Protein AF-A0A972QTH8-F1 (afdb_monomer)

Mean predicted aligned error: 2.61 Å

Solvent-accessible surface area (backbone atoms only — not comparable to full-atom values): 4175 Å² total; per-residue (Å²): 123,94,66,62,69,47,77,48,55,40,26,43,84,88,80,65,51,70,51,70,50,42,64,54,25,50,58,30,52,79,68,74,23,47,33,36,32,38,24,54,66,32,51,79,72,47,95,77,53,66,77,73,34,55,52,79,40,75,45,70,48,28,53,70,69,74,41,62,90,94,69

Foldseek 3Di:
DVAAEDEEECADPPPGDGDPQLVVLVVCVVVNHAYEYEDQVPVLPHDDDCVSSNHPYYDYDCVSVVDDPPD

pLDDT: mean 95.94, std 4.58, range [65.25, 98.75]

Sequence (71 aa):
PETILVSIMHANNEIGTIEPIPEIAAVCREKGIMFHTDAVATVGNIPVDVNELNVDLLSLSGVSLGAPKGV

Structure (mmCIF, N/CA/C/O backbone):
data_AF-A0A972QTH8-F1
#
_entry.id   AF-A0A972QTH8-F1
#
loop_
_atom_site.group_PDB
_atom_site.id
_atom_site.type_symbol
_atom_site.label_atom_id
_atom_site.label_alt_id
_atom_site.label_comp_id
_atom_site.label_asym_id
_atom_site.label_entity_id
_atom_site.label_seq_id
_atom_site.pdbx_PDB_ins_code
_atom_site.Cartn_x
_atom_site.Cartn_y
_atom_site.Cartn_z
_atom_site.occupancy
_atom_site.B_iso_or_equiv
_atom_site.auth_seq_id
_atom_site.auth_comp_id
_atom_site.auth_asym_id
_atom_site.auth_atom_id
_atom_site.pdbx_PDB_model_num
ATOM 1 N N . PRO A 1 1 ? -12.555 4.392 18.920 1.00 65.25 1 PRO A N 1
ATOM 2 C CA . PRO A 1 1 ? -11.207 4.923 18.601 1.00 65.25 1 PRO A CA 1
ATOM 3 C C . PRO A 1 1 ? -11.325 6.390 18.180 1.00 65.25 1 PRO A C 1
ATOM 5 O O . PRO A 1 1 ? -12.275 6.705 17.475 1.00 65.25 1 PRO A O 1
ATOM 8 N N . GLU A 1 2 ? -10.421 7.274 18.614 1.00 92.50 2 GLU A N 1
ATOM 9 C CA . GLU A 1 2 ? -10.342 8.639 18.051 1.00 92.50 2 GLU A CA 1
ATOM 10 C C . GLU A 1 2 ? -9.685 8.633 16.661 1.00 92.50 2 GLU A C 1
ATOM 12 O O . GLU A 1 2 ? -9.960 9.489 15.826 1.00 92.50 2 GLU A O 1
ATOM 17 N N . THR A 1 3 ? -8.843 7.633 16.387 1.00 97.00 3 THR A N 1
ATOM 18 C CA . THR A 1 3 ? -8.186 7.441 15.092 1.00 97.00 3 THR A CA 1
ATOM 19 C C . THR A 1 3 ? -9.171 6.931 14.045 1.00 97.00 3 THR A C 1
ATOM 21 O O . THR A 1 3 ? -9.815 5.904 14.255 1.00 97.00 3 THR A O 1
ATOM 24 N N . ILE A 1 4 ? -9.237 7.621 12.904 1.00 97.12 4 ILE A N 1
ATOM 25 C CA . ILE A 1 4 ? -10.105 7.270 11.766 1.00 97.12 4 ILE A CA 1
ATOM 26 C C . ILE A 1 4 ? -9.337 6.738 10.548 1.00 97.12 4 ILE A C 1
ATOM 28 O O . ILE A 1 4 ? -9.929 6.076 9.701 1.00 97.12 4 ILE A O 1
ATOM 32 N N . LEU A 1 5 ? -8.032 7.019 10.462 1.00 97.94 5 LEU A N 1
ATOM 33 C CA . LEU A 1 5 ? -7.169 6.653 9.340 1.00 97.94 5 LEU A CA 1
ATOM 34 C C . LEU A 1 5 ? -5.748 6.365 9.832 1.00 97.94 5 LEU A C 1
ATOM 36 O O . LEU A 1 5 ? -5.208 7.115 10.648 1.00 97.94 5 LEU A O 1
ATOM 40 N N . VAL A 1 6 ? -5.138 5.321 9.282 1.00 98.38 6 VAL A N 1
ATOM 41 C CA . VAL A 1 6 ? -3.700 5.038 9.357 1.00 98.38 6 VAL A CA 1
ATOM 42 C C . VAL A 1 6 ? -3.131 5.083 7.939 1.00 98.38 6 VAL A C 1
ATOM 44 O O . VAL A 1 6 ? -3.768 4.605 7.004 1.00 98.38 6 VAL A O 1
ATOM 47 N N . SER A 1 7 ? -1.945 5.671 7.771 1.00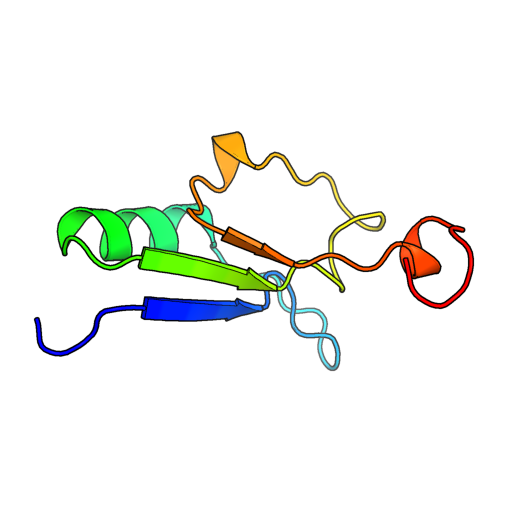 98.50 7 SER A N 1
ATOM 48 C CA . SER A 1 7 ? -1.249 5.761 6.483 1.00 98.50 7 SER A CA 1
ATOM 49 C C . SER A 1 7 ? 0.215 5.372 6.644 1.00 98.50 7 SER A C 1
ATOM 51 O O . SER A 1 7 ? 0.907 5.975 7.464 1.00 98.50 7 SER A O 1
ATOM 53 N N . ILE A 1 8 ? 0.687 4.391 5.869 1.00 98.31 8 ILE A N 1
ATOM 54 C CA . ILE A 1 8 ? 2.063 3.864 5.943 1.00 98.31 8 ILE A CA 1
ATOM 55 C C . ILE A 1 8 ? 2.623 3.629 4.535 1.00 98.31 8 ILE A C 1
ATOM 57 O O . ILE A 1 8 ? 1.916 3.138 3.657 1.00 98.31 8 ILE A O 1
ATOM 61 N N . MET A 1 9 ? 3.898 3.959 4.310 1.00 98.31 9 MET A N 1
ATOM 62 C CA . MET A 1 9 ? 4.584 3.609 3.060 1.00 98.31 9 MET A CA 1
ATOM 63 C C . MET A 1 9 ? 4.771 2.091 2.959 1.00 98.31 9 MET A C 1
ATOM 65 O O . MET A 1 9 ? 5.274 1.480 3.893 1.00 98.31 9 MET A O 1
ATOM 69 N N . HIS A 1 10 ? 4.415 1.483 1.826 1.00 98.31 10 HIS A N 1
ATOM 70 C CA . HIS A 1 10 ? 4.640 0.057 1.573 1.00 98.31 10 HIS A CA 1
ATOM 71 C C . HIS A 1 10 ? 6.140 -0.262 1.519 1.00 98.31 10 HIS A C 1
ATOM 73 O O . HIS A 1 10 ? 6.572 -1.297 2.019 1.00 98.31 10 HIS A O 1
ATOM 79 N N . ALA A 1 11 ? 6.947 0.650 0.970 1.00 97.94 11 ALA A N 1
ATOM 80 C CA . ALA A 1 11 ? 8.387 0.633 1.179 1.00 97.94 11 ALA A CA 1
ATOM 81 C C . ALA A 1 11 ? 8.925 2.037 1.440 1.00 97.94 11 ALA A C 1
ATOM 83 O O . ALA A 1 11 ? 8.522 2.994 0.778 1.00 97.94 11 ALA A O 1
ATOM 84 N N . ASN A 1 12 ? 9.864 2.152 2.378 1.00 97.12 12 ASN A N 1
ATOM 85 C CA . ASN A 1 12 ? 10.598 3.391 2.587 1.00 97.12 12 ASN A CA 1
ATOM 86 C C . ASN A 1 12 ? 11.549 3.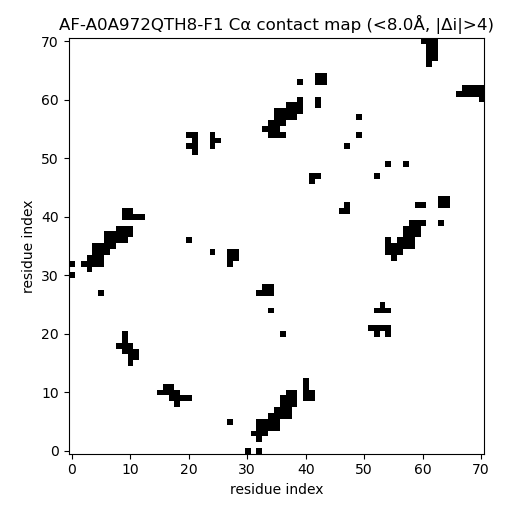643 1.402 1.00 97.12 12 ASN A C 1
ATOM 88 O O . ASN A 1 12 ? 12.349 2.784 1.031 1.00 97.12 12 ASN A O 1
ATOM 92 N N . ASN A 1 13 ? 11.477 4.836 0.825 1.00 93.25 13 ASN A N 1
ATOM 93 C CA . ASN A 1 13 ? 12.217 5.232 -0.371 1.00 93.25 13 ASN A CA 1
ATOM 94 C C . ASN A 1 13 ? 13.684 5.631 -0.103 1.00 93.25 13 ASN A C 1
ATOM 96 O O . ASN A 1 13 ? 14.442 5.770 -1.061 1.00 93.25 13 ASN A O 1
ATOM 100 N N . GLU A 1 14 ? 14.110 5.801 1.153 1.00 94.81 14 GLU A N 1
ATOM 101 C CA . GLU A 1 14 ? 15.504 6.081 1.524 1.00 94.81 14 GLU A CA 1
ATOM 102 C C . GLU A 1 14 ? 16.319 4.814 1.818 1.00 94.81 14 GLU A C 1
ATOM 104 O O . GLU A 1 14 ? 17.472 4.716 1.400 1.00 94.81 14 GLU A O 1
ATOM 109 N N . ILE A 1 15 ? 15.744 3.857 2.553 1.00 96.25 15 ILE A N 1
ATOM 110 C CA . ILE A 1 15 ? 16.442 2.648 3.025 1.00 96.25 15 ILE A CA 1
ATOM 111 C C . ILE A 1 15 ? 15.909 1.347 2.414 1.00 96.25 15 ILE A C 1
ATOM 113 O O . ILE A 1 15 ? 16.511 0.295 2.611 1.00 96.25 15 ILE A O 1
ATOM 117 N N . GLY A 1 16 ? 14.793 1.391 1.682 1.00 94.31 16 GLY A N 1
ATOM 118 C CA . GLY A 1 16 ? 14.238 0.234 0.971 1.00 94.31 16 GLY A CA 1
ATOM 119 C C . GLY A 1 16 ? 13.557 -0.809 1.861 1.00 94.31 16 GLY A C 1
ATOM 120 O O . GLY A 1 16 ? 13.309 -1.923 1.406 1.00 94.31 16 GLY A O 1
ATOM 121 N N . THR A 1 17 ? 13.268 -0.487 3.126 1.00 98.12 17 THR A N 1
ATOM 122 C CA . THR A 1 17 ? 12.527 -1.395 4.020 1.00 98.12 17 THR A CA 1
ATOM 123 C C . THR A 1 17 ? 11.101 -1.566 3.514 1.00 98.12 17 THR A C 1
ATOM 125 O O . THR A 1 17 ? 10.440 -0.563 3.254 1.00 98.12 17 THR A O 1
ATOM 128 N N . ILE A 1 18 ? 10.650 -2.815 3.374 1.00 98.00 18 ILE A N 1
ATOM 129 C CA . ILE A 1 18 ? 9.280 -3.176 2.987 1.00 98.00 18 ILE A CA 1
ATOM 130 C C . ILE A 1 18 ? 8.485 -3.462 4.260 1.00 98.00 18 ILE A C 1
ATOM 132 O O . ILE A 1 18 ? 8.900 -4.289 5.074 1.00 98.00 18 ILE A O 1
ATOM 136 N N . GLU A 1 19 ? 7.354 -2.783 4.420 1.00 98.44 19 GLU A N 1
ATOM 137 C CA . GLU A 1 19 ? 6.496 -2.912 5.597 1.00 98.44 19 GLU A CA 1
ATOM 138 C C . GLU A 1 19 ? 5.505 -4.086 5.455 1.00 98.44 19 GLU A C 1
ATOM 140 O O . GLU A 1 19 ? 5.022 -4.354 4.350 1.00 98.44 19 GLU A O 1
ATOM 145 N N . PRO A 1 20 ? 5.147 -4.778 6.556 1.00 98.12 20 PRO A N 1
ATOM 146 C CA . PRO A 1 20 ? 4.170 -5.871 6.565 1.00 98.12 20 PRO A CA 1
ATOM 147 C C . PRO A 1 20 ? 2.731 -5.325 6.484 1.00 98.12 20 PRO A C 1
ATOM 149 O O . PRO A 1 20 ? 1.978 -5.289 7.461 1.00 98.12 20 PRO A O 1
ATOM 152 N N . ILE A 1 21 ? 2.368 -4.810 5.308 1.00 98.50 21 ILE A N 1
ATOM 153 C CA . ILE A 1 21 ? 1.085 -4.139 5.058 1.00 98.50 21 ILE A CA 1
ATOM 154 C C . ILE A 1 21 ? -0.136 -5.034 5.357 1.00 98.50 21 ILE A C 1
ATOM 156 O O . ILE A 1 21 ? -1.034 -4.528 6.034 1.00 98.50 21 ILE A O 1
ATOM 160 N N . PRO A 1 22 ? -0.206 -6.323 4.954 1.00 98.38 22 PRO A N 1
ATOM 161 C CA . PRO A 1 22 ? -1.363 -7.176 5.257 1.00 98.38 22 PRO A CA 1
ATOM 162 C C . PRO A 1 22 ? -1.645 -7.317 6.761 1.00 98.38 22 PRO A C 1
ATOM 164 O O . PRO A 1 22 ? -2.795 -7.253 7.205 1.00 98.38 22 PRO A O 1
ATOM 167 N N . GLU A 1 23 ? -0.597 -7.469 7.570 1.00 98.56 23 GLU A N 1
ATOM 168 C CA . GLU A 1 23 ? -0.688 -7.601 9.021 1.00 98.56 23 GLU A CA 1
ATOM 169 C C . GLU A 1 23 ? -1.176 -6.300 9.664 1.00 98.56 23 GLU A C 1
ATOM 171 O O . GLU A 1 23 ? -2.043 -6.314 10.542 1.00 98.56 23 GLU A O 1
ATOM 176 N N . ILE A 1 24 ? -0.665 -5.157 9.202 1.00 98.38 24 ILE A N 1
ATOM 177 C CA . ILE A 1 24 ? -1.096 -3.846 9.696 1.00 98.38 24 ILE A CA 1
ATOM 178 C C . ILE A 1 24 ? -2.549 -3.565 9.291 1.00 98.38 24 ILE A C 1
ATOM 180 O O . ILE A 1 24 ? -3.332 -3.060 10.105 1.00 98.38 24 ILE A O 1
ATOM 184 N N . ALA A 1 25 ? -2.932 -3.933 8.067 1.00 98.38 25 ALA A N 1
ATOM 185 C CA . ALA A 1 25 ? -4.298 -3.819 7.575 1.00 98.38 25 ALA A CA 1
ATOM 186 C C . ALA A 1 25 ? -5.277 -4.610 8.449 1.00 98.38 25 ALA A C 1
ATOM 188 O O . ALA A 1 25 ? -6.333 -4.090 8.816 1.00 98.38 25 ALA A O 1
ATOM 189 N N . ALA A 1 26 ? -4.908 -5.832 8.851 1.00 98.38 26 ALA A N 1
ATOM 190 C CA . ALA A 1 26 ? -5.718 -6.656 9.744 1.00 98.38 26 ALA A CA 1
ATOM 191 C C . ALA A 1 26 ? -5.979 -5.949 11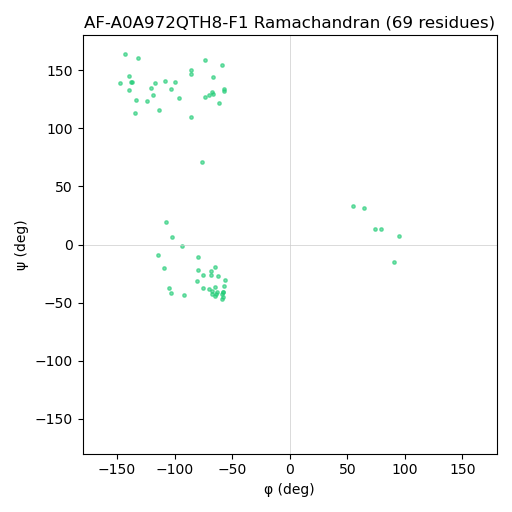.087 1.00 98.38 26 ALA A C 1
ATOM 193 O O . ALA A 1 26 ? -7.131 -5.834 11.511 1.00 98.38 26 ALA A O 1
ATOM 194 N N . VAL A 1 27 ? -4.938 -5.376 11.703 1.00 98.00 27 VAL A N 1
ATOM 195 C CA . VAL A 1 27 ? -5.055 -4.627 12.969 1.00 98.00 27 VAL A CA 1
ATOM 196 C C . VAL A 1 27 ? -5.941 -3.386 12.821 1.00 98.00 27 VAL A C 1
ATOM 198 O O . VAL A 1 27 ? -6.741 -3.081 13.711 1.00 98.00 27 VAL A O 1
ATOM 201 N N . CYS A 1 28 ? -5.815 -2.651 11.712 1.00 98.12 28 CYS A N 1
ATOM 202 C CA . CYS A 1 28 ? -6.655 -1.480 11.444 1.00 98.12 28 CYS A CA 1
ATOM 203 C C . CYS A 1 28 ? -8.123 -1.887 11.278 1.00 98.12 28 CYS A C 1
ATOM 205 O O . CYS A 1 28 ? -9.012 -1.290 11.895 1.00 98.12 28 CYS A O 1
ATOM 207 N N . ARG A 1 29 ? -8.370 -2.963 10.525 1.00 97.00 29 ARG A N 1
ATOM 208 C CA . ARG A 1 29 ? -9.709 -3.483 10.256 1.00 97.00 29 ARG A CA 1
ATOM 209 C C . ARG A 1 29 ? -10.410 -3.987 11.514 1.00 97.00 29 ARG A C 1
ATOM 211 O O . ARG A 1 29 ? -11.574 -3.653 11.718 1.00 97.00 29 ARG A O 1
ATOM 218 N N . GLU A 1 30 ? -9.709 -4.707 12.390 1.00 97.69 30 GLU A N 1
ATOM 219 C CA . GLU A 1 30 ? -10.235 -5.135 13.698 1.00 97.69 30 GLU A CA 1
ATOM 220 C C . GLU A 1 30 ? -10.721 -3.956 14.554 1.00 97.69 30 GLU A C 1
ATOM 222 O O . GLU A 1 3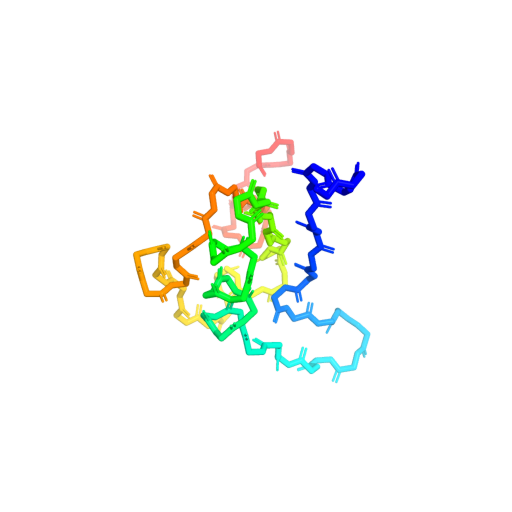0 ? -11.652 -4.089 15.349 1.00 97.69 30 GLU A O 1
ATOM 227 N N . LYS A 1 31 ? -10.106 -2.782 14.383 1.00 97.25 31 LYS A N 1
ATOM 228 C CA . LYS A 1 31 ? -10.447 -1.556 15.113 1.00 97.25 31 LYS A CA 1
ATOM 229 C C . LYS A 1 31 ? -11.449 -0.665 14.372 1.00 97.25 31 LYS A C 1
ATOM 231 O O . LYS A 1 31 ? -11.822 0.374 14.918 1.00 97.25 31 LYS A O 1
ATOM 236 N N . GLY A 1 32 ? -11.878 -1.045 13.167 1.00 97.19 32 GLY A N 1
ATOM 237 C CA . GLY A 1 32 ? -12.743 -0.228 12.314 1.00 97.19 32 GLY A CA 1
ATOM 238 C C . GLY A 1 32 ? -12.082 1.072 11.844 1.00 97.19 32 GLY A C 1
ATOM 239 O O . GLY A 1 32 ? -12.763 2.085 11.712 1.00 97.19 32 GLY A O 1
ATOM 240 N N . ILE A 1 33 ? -10.760 1.063 11.657 1.00 98.38 33 ILE A N 1
ATOM 241 C CA . ILE A 1 33 ? -9.961 2.211 11.214 1.00 98.38 33 ILE A CA 1
ATOM 242 C C . ILE A 1 33 ? -9.624 2.017 9.734 1.00 98.38 33 ILE A C 1
ATOM 244 O O . ILE A 1 33 ? -9.190 0.929 9.359 1.00 98.38 33 ILE A O 1
ATOM 248 N N . MET A 1 34 ? -9.789 3.058 8.909 1.00 98.31 34 MET A N 1
ATOM 249 C CA . MET A 1 34 ? -9.382 2.992 7.502 1.00 98.31 34 MET A CA 1
ATOM 250 C C . MET A 1 34 ? -7.864 2.882 7.384 1.00 98.31 34 MET A C 1
ATOM 252 O O . MET A 1 34 ? -7.130 3.529 8.139 1.00 98.31 34 MET A O 1
ATOM 256 N N . PHE A 1 35 ? -7.391 2.127 6.402 1.00 98.62 35 PHE A N 1
ATOM 257 C CA . PHE A 1 35 ? -5.969 1.962 6.149 1.00 98.62 35 PHE A CA 1
ATOM 258 C C . PHE A 1 35 ? -5.587 2.332 4.717 1.00 98.62 35 PHE A C 1
ATOM 260 O O . PHE A 1 35 ? -6.102 1.788 3.741 1.00 98.62 35 PHE A O 1
ATOM 267 N N . HIS A 1 36 ? -4.653 3.274 4.615 1.00 98.75 36 HIS A N 1
ATOM 268 C CA . HIS A 1 36 ? -4.017 3.696 3.377 1.00 98.75 36 HIS A CA 1
ATOM 269 C C . HIS A 1 36 ? -2.568 3.208 3.331 1.00 98.75 36 HIS A C 1
ATOM 271 O O . HIS A 1 36 ? -1.844 3.314 4.326 1.00 98.75 36 HIS A O 1
ATOM 277 N N . THR A 1 37 ? -2.115 2.765 2.157 1.00 98.69 37 THR A N 1
ATOM 278 C CA . THR A 1 37 ? -0.684 2.574 1.904 1.00 98.69 37 THR A CA 1
ATOM 279 C C . THR A 1 37 ? -0.167 3.406 0.734 1.00 98.69 37 THR A C 1
ATOM 281 O O . THR A 1 37 ? -0.783 3.465 -0.330 1.00 98.69 37 THR A O 1
ATOM 284 N N . ASP A 1 38 ? 0.986 4.048 0.928 1.00 98.38 38 ASP A N 1
ATOM 285 C CA . ASP A 1 38 ? 1.736 4.667 -0.166 1.00 98.38 38 ASP A CA 1
ATOM 286 C C . ASP A 1 38 ? 2.646 3.617 -0.809 1.00 98.38 38 ASP A C 1
ATOM 288 O O . ASP A 1 38 ? 3.627 3.171 -0.213 1.00 98.38 38 ASP A O 1
ATOM 292 N N . ALA A 1 39 ? 2.312 3.214 -2.031 1.00 97.62 39 ALA A N 1
ATOM 293 C CA . ALA A 1 39 ? 3.016 2.187 -2.779 1.00 97.62 39 ALA A CA 1
ATOM 294 C C . ALA A 1 39 ? 3.842 2.759 -3.946 1.00 97.62 39 ALA A C 1
ATOM 296 O O . ALA A 1 39 ? 4.222 2.014 -4.848 1.00 97.62 39 ALA A O 1
ATOM 297 N N . VAL A 1 40 ? 4.164 4.061 -3.944 1.00 96.75 40 VAL A N 1
ATOM 298 C CA . VAL A 1 40 ? 4.956 4.712 -5.009 1.00 96.75 40 VAL A CA 1
ATOM 299 C C . VAL A 1 40 ? 6.324 4.050 -5.211 1.00 96.75 40 VAL A C 1
ATOM 301 O O . VAL A 1 40 ? 6.794 3.941 -6.344 1.00 96.75 40 VAL A O 1
ATOM 304 N N . ALA A 1 41 ? 6.955 3.586 -4.130 1.00 95.88 41 ALA A N 1
ATOM 305 C CA . ALA A 1 41 ? 8.250 2.910 -4.1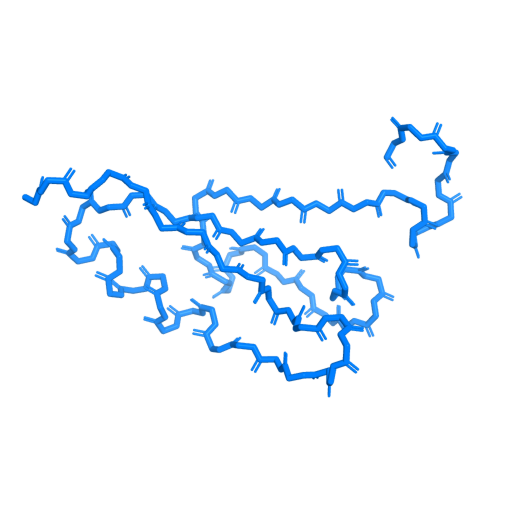88 1.00 95.88 41 ALA A CA 1
ATOM 306 C C . ALA A 1 41 ? 8.151 1.429 -4.609 1.00 95.88 41 ALA A C 1
ATOM 308 O O . ALA A 1 41 ? 9.135 0.869 -5.093 1.00 95.88 41 ALA A O 1
ATOM 309 N N . THR A 1 42 ? 6.992 0.783 -4.446 1.00 96.94 42 THR A N 1
ATOM 310 C CA . THR A 1 42 ? 6.830 -0.665 -4.668 1.00 96.94 42 THR A CA 1
ATOM 311 C C . THR A 1 42 ? 6.142 -0.999 -5.985 1.00 96.94 42 THR A C 1
ATOM 313 O O . THR A 1 42 ? 6.592 -1.908 -6.683 1.00 96.94 42 THR A O 1
ATOM 316 N N . VAL A 1 43 ? 5.098 -0.263 -6.373 1.00 96.31 43 VAL A N 1
ATOM 317 C CA . VAL A 1 43 ? 4.379 -0.482 -7.636 1.00 96.31 43 VAL A CA 1
ATOM 318 C C . VAL A 1 43 ? 5.327 -0.276 -8.819 1.00 96.31 43 VAL A C 1
ATOM 320 O O . VAL A 1 43 ? 5.925 0.785 -8.984 1.00 96.31 43 VAL A O 1
ATOM 323 N N . GLY A 1 44 ? 5.468 -1.315 -9.646 1.00 93.19 44 GLY A N 1
ATOM 324 C CA . GLY A 1 44 ? 6.405 -1.350 -10.774 1.00 93.19 44 GLY A CA 1
ATOM 325 C C . GLY A 1 44 ? 7.790 -1.912 -10.439 1.00 93.19 44 GLY A C 1
ATOM 326 O O . GLY A 1 44 ? 8.507 -2.300 -11.356 1.00 93.19 44 GLY A O 1
ATOM 327 N N . ASN A 1 45 ? 8.142 -2.023 -9.153 1.00 93.69 45 ASN A N 1
ATOM 328 C CA . ASN A 1 45 ? 9.414 -2.593 -8.694 1.00 93.69 45 ASN A CA 1
ATOM 329 C C . ASN A 1 45 ? 9.255 -4.004 -8.108 1.00 93.69 45 ASN A C 1
ATOM 331 O O . ASN A 1 45 ? 10.112 -4.859 -8.328 1.00 93.69 45 ASN A O 1
ATOM 335 N N . ILE A 1 46 ? 8.163 -4.262 -7.383 1.00 94.75 46 ILE A N 1
ATOM 336 C CA . ILE A 1 46 ? 7.810 -5.577 -6.828 1.00 94.75 46 ILE A CA 1
ATOM 337 C C . ILE A 1 46 ? 6.344 -5.919 -7.142 1.00 94.75 46 ILE A C 1
ATOM 339 O O . ILE A 1 46 ? 5.563 -5.012 -7.447 1.00 94.75 46 ILE A O 1
ATOM 343 N N . PRO A 1 47 ? 5.942 -7.204 -7.083 1.00 95.19 47 PRO A N 1
ATOM 344 C CA . PRO A 1 47 ? 4.535 -7.575 -7.172 1.00 95.19 47 PRO A CA 1
ATOM 345 C C . PRO A 1 47 ? 3.717 -6.885 -6.075 1.00 95.19 47 PRO A C 1
ATOM 347 O O . PRO A 1 47 ? 4.097 -6.897 -4.907 1.00 95.19 47 PRO A O 1
ATOM 350 N N . VAL A 1 48 ? 2.595 -6.284 -6.465 1.00 96.69 48 VAL A N 1
ATOM 351 C CA . VAL A 1 48 ? 1.652 -5.622 -5.561 1.00 96.69 48 VAL A CA 1
ATOM 352 C C . VAL A 1 48 ? 0.247 -6.068 -5.953 1.00 96.69 48 VAL A C 1
ATOM 354 O O . VAL A 1 48 ? -0.222 -5.725 -7.038 1.00 96.69 48 VAL A O 1
ATOM 357 N N . ASP A 1 49 ? -0.419 -6.819 -5.076 1.00 97.50 49 ASP A N 1
ATOM 358 C CA . ASP A 1 49 ? -1.827 -7.201 -5.217 1.00 97.50 49 ASP A CA 1
ATOM 359 C C . ASP A 1 49 ? -2.647 -6.534 -4.110 1.00 97.50 49 ASP A C 1
ATOM 361 O O . ASP A 1 49 ? -2.467 -6.796 -2.923 1.00 97.50 49 ASP A O 1
ATOM 365 N N . VAL A 1 50 ? -3.568 -5.654 -4.498 1.00 96.44 50 VAL A N 1
ATOM 366 C CA . VAL A 1 50 ? -4.406 -4.901 -3.554 1.00 96.44 50 VAL A CA 1
ATOM 367 C C . VAL A 1 50 ? -5.307 -5.797 -2.700 1.00 96.44 50 VAL A C 1
ATOM 369 O O . VAL A 1 50 ? -5.631 -5.427 -1.574 1.00 96.44 50 VAL A O 1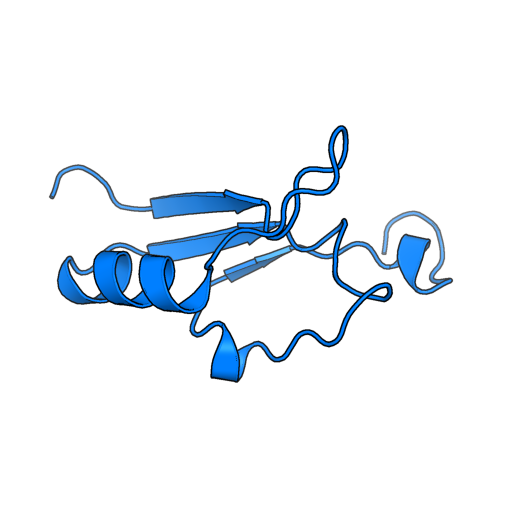
ATOM 372 N N . ASN A 1 51 ? -5.685 -6.976 -3.201 1.00 96.44 51 ASN A N 1
ATOM 373 C CA . ASN A 1 51 ? -6.499 -7.933 -2.456 1.00 96.44 51 ASN A CA 1
ATOM 374 C C . ASN A 1 51 ? -5.665 -8.639 -1.384 1.00 96.44 51 ASN A C 1
ATOM 376 O O . ASN A 1 51 ? -6.162 -8.863 -0.284 1.00 96.44 51 ASN A O 1
ATOM 380 N N . GLU A 1 52 ? -4.402 -8.953 -1.687 1.00 97.69 52 GLU A N 1
ATOM 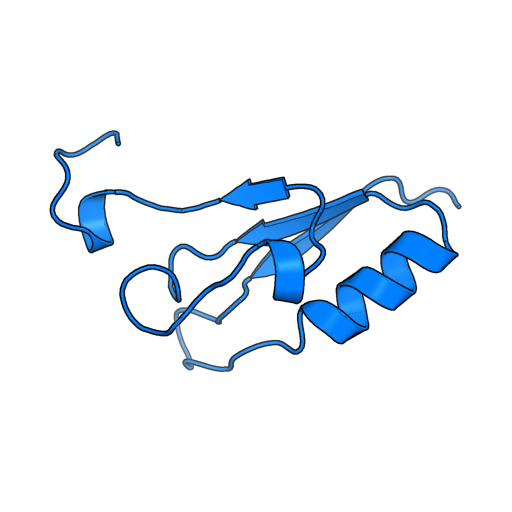381 C CA . GLU A 1 52 ? -3.470 -9.530 -0.709 1.00 97.69 52 GLU A CA 1
ATOM 382 C C . GLU A 1 52 ? -3.070 -8.502 0.357 1.00 97.69 52 GLU A C 1
ATOM 384 O O . GLU A 1 52 ? -2.994 -8.836 1.538 1.00 97.69 52 GLU A O 1
ATOM 389 N N . LEU A 1 53 ? -2.873 -7.238 -0.038 1.00 97.81 53 LEU A N 1
ATOM 390 C CA . LEU A 1 53 ? -2.561 -6.146 0.889 1.00 97.81 53 LEU A CA 1
ATOM 391 C C . LEU A 1 53 ? -3.730 -5.771 1.809 1.00 97.81 53 LEU A C 1
ATOM 393 O O . LEU A 1 53 ? -3.496 -5.258 2.902 1.00 97.81 53 LEU A O 1
ATOM 397 N N . ASN A 1 54 ? -4.973 -6.012 1.377 1.00 96.62 54 ASN A N 1
ATOM 398 C CA . ASN A 1 54 ? -6.198 -5.763 2.146 1.00 96.62 54 ASN A CA 1
ATOM 399 C C . ASN A 1 54 ? -6.333 -4.311 2.663 1.00 96.62 54 ASN A C 1
ATOM 401 O O . ASN A 1 54 ? -6.871 -4.063 3.744 1.00 96.62 54 ASN A O 1
ATOM 405 N N . VAL A 1 55 ? -5.819 -3.347 1.894 1.00 98.12 55 VAL A N 1
ATOM 406 C CA . VAL A 1 55 ? -5.886 -1.907 2.190 1.00 98.12 55 VAL A CA 1
ATOM 407 C C . VAL A 1 55 ? -7.194 -1.298 1.686 1.00 98.12 55 VAL A C 1
ATOM 409 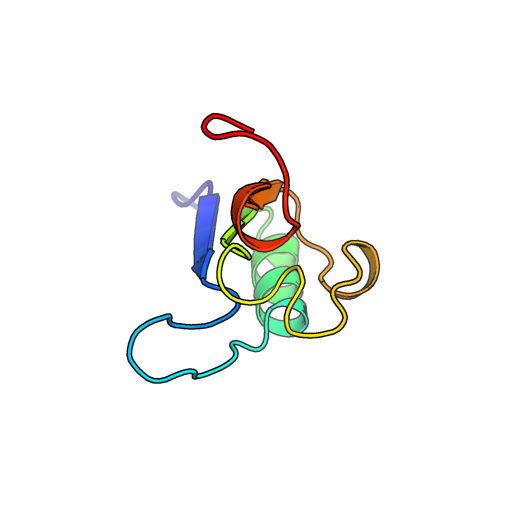O O . VAL A 1 55 ? -7.737 -1.734 0.673 1.00 98.12 55 VAL A O 1
ATOM 412 N N . ASP A 1 56 ? -7.682 -0.250 2.352 1.00 98.31 56 ASP A N 1
ATOM 413 C CA . ASP A 1 56 ? -8.862 0.492 1.886 1.00 98.31 56 ASP A CA 1
ATOM 414 C C . ASP A 1 56 ? -8.498 1.494 0.779 1.00 98.31 56 ASP A C 1
ATOM 416 O O . ASP A 1 56 ? -9.311 1.800 -0.093 1.00 98.31 56 ASP A O 1
ATOM 420 N N . LEU A 1 57 ? -7.274 2.030 0.825 1.00 98.44 57 LEU A N 1
ATOM 421 C CA . LEU A 1 57 ? -6.764 3.042 -0.097 1.00 98.4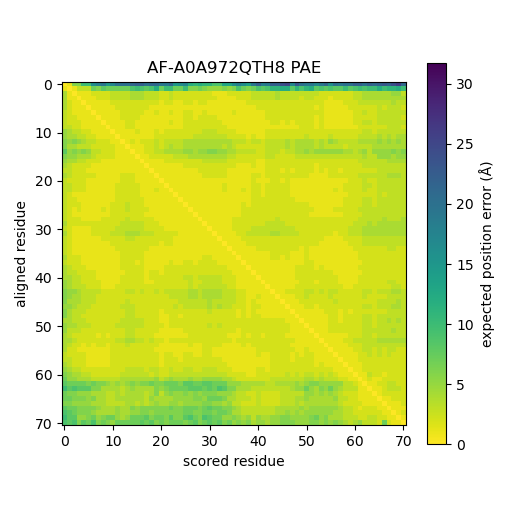4 57 LEU A CA 1
ATOM 422 C C . LEU A 1 57 ? -5.303 2.740 -0.461 1.00 98.44 57 LEU A C 1
ATOM 424 O O . LEU A 1 57 ? -4.516 2.324 0.391 1.00 98.44 57 LEU A O 1
ATOM 428 N N . LEU A 1 58 ? -4.912 3.026 -1.704 1.00 98.38 58 LEU A N 1
ATOM 429 C CA . LEU A 1 58 ? -3.527 2.903 -2.159 1.00 98.38 58 LEU A CA 1
ATOM 430 C C . LEU A 1 58 ? -3.146 4.068 -3.077 1.00 98.38 58 LEU A C 1
ATOM 432 O O . LEU A 1 58 ? -3.879 4.380 -4.015 1.00 98.38 58 LEU A O 1
ATOM 436 N N . SER A 1 59 ? -1.982 4.670 -2.824 1.00 97.56 59 SER A N 1
ATOM 437 C CA . SER A 1 59 ? -1.354 5.647 -3.724 1.00 97.56 59 SER A CA 1
ATOM 438 C C . SER A 1 59 ? -0.263 4.991 -4.568 1.00 97.56 59 SER A C 1
ATOM 440 O O . SER A 1 59 ? 0.511 4.173 -4.074 1.00 97.56 59 SER A O 1
ATOM 442 N N . LEU A 1 60 ? -0.184 5.373 -5.842 1.00 96.44 60 LEU A N 1
ATOM 443 C CA . LEU A 1 60 ? 0.877 4.983 -6.773 1.00 96.44 60 LEU A CA 1
ATOM 444 C C . LEU A 1 60 ? 1.212 6.159 -7.696 1.00 96.44 60 LEU A C 1
ATOM 446 O O . LEU A 1 60 ? 0.433 7.103 -7.805 1.00 96.44 60 LEU A O 1
ATOM 450 N N . SER A 1 61 ? 2.362 6.092 -8.367 1.00 94.56 61 SER A N 1
ATOM 451 C CA . SER A 1 61 ? 2.788 7.076 -9.367 1.00 94.56 61 SER A CA 1
ATOM 452 C C . SER A 1 61 ? 2.966 6.395 -10.715 1.00 94.56 61 SER A C 1
ATOM 454 O O . SER A 1 61 ? 3.686 5.398 -10.822 1.00 94.56 61 SER A O 1
ATOM 456 N N . GLY A 1 62 ? 2.351 6.945 -11.760 1.00 94.62 62 GLY A N 1
ATOM 457 C CA . GLY A 1 62 ? 2.503 6.446 -13.119 1.00 94.62 62 GLY A CA 1
ATOM 458 C C . GLY A 1 62 ? 3.907 6.672 -13.683 1.00 94.62 62 GLY A C 1
ATOM 459 O O . GLY A 1 62 ? 4.331 5.920 -14.558 1.00 94.62 62 GLY A O 1
ATOM 460 N N . VAL A 1 63 ? 4.674 7.640 -13.170 1.00 88.44 63 VAL A N 1
ATOM 461 C CA . VAL A 1 63 ? 6.046 7.924 -13.642 1.00 88.44 63 VAL A CA 1
ATOM 462 C C . VAL A 1 63 ? 6.953 6.697 -13.507 1.00 88.44 63 VAL A C 1
ATOM 464 O O . VAL A 1 63 ? 7.695 6.386 -14.440 1.00 88.44 63 VAL A O 1
ATOM 467 N N . SER A 1 64 ? 6.845 5.955 -12.398 1.00 84.62 64 SER A N 1
ATOM 468 C CA . SER A 1 64 ? 7.582 4.698 -12.178 1.00 84.62 64 SER A CA 1
ATOM 469 C C . SER A 1 64 ? 7.179 3.590 -13.161 1.00 84.62 64 SER A C 1
ATOM 471 O O . SER A 1 64 ? 7.933 2.648 -13.381 1.00 84.62 64 SER A O 1
ATOM 473 N N . LEU A 1 65 ? 6.008 3.722 -13.787 1.00 92.62 65 LEU A N 1
ATOM 474 C CA . LEU A 1 65 ? 5.441 2.795 -14.767 1.00 92.62 65 LEU A CA 1
ATOM 475 C C . LEU A 1 65 ? 5.600 3.289 -16.217 1.00 92.62 65 LEU A C 1
ATOM 477 O O . LEU A 1 65 ? 5.048 2.691 -17.139 1.00 92.62 65 LEU A O 1
ATOM 481 N N . GLY A 1 66 ? 6.330 4.389 -16.436 1.00 92.38 66 GLY A N 1
ATOM 482 C CA . GLY A 1 66 ? 6.516 4.990 -17.759 1.00 92.38 66 GLY A CA 1
ATOM 483 C C . GLY A 1 66 ? 5.341 5.847 -18.247 1.00 92.38 66 GLY A C 1
ATOM 484 O O . GLY A 1 66 ? 5.290 6.192 -19.428 1.00 92.38 66 GLY A O 1
ATOM 485 N N . ALA A 1 67 ? 4.403 6.210 -17.371 1.00 95.81 67 ALA A N 1
ATOM 486 C CA . ALA A 1 67 ? 3.332 7.141 -17.700 1.00 95.81 67 ALA A CA 1
ATOM 487 C C . ALA A 1 67 ? 3.852 8.594 -17.803 1.00 95.81 67 ALA A C 1
ATOM 489 O O . ALA A 1 67 ? 4.905 8.936 -17.250 1.00 95.81 67 ALA A O 1
ATOM 490 N N . PRO A 1 68 ? 3.123 9.486 -18.499 1.00 95.38 68 PRO A N 1
ATOM 491 C CA . PRO A 1 68 ? 3.440 10.910 -18.529 1.00 95.38 68 PRO A CA 1
ATOM 492 C C . PRO A 1 68 ? 3.442 11.535 -17.128 1.00 95.38 68 PRO A C 1
ATOM 494 O O . PRO A 1 68 ? 2.738 11.091 -16.226 1.00 95.38 68 PRO A O 1
ATOM 497 N N . LYS A 1 69 ? 4.193 12.628 -16.956 1.00 93.00 69 LYS A N 1
ATOM 498 C CA . LYS A 1 69 ? 4.186 13.399 -15.703 1.00 93.00 69 LYS A CA 1
ATOM 499 C C . LYS A 1 69 ? 2.764 13.862 -15.362 1.00 93.00 69 LYS A C 1
ATOM 501 O O . LYS A 1 69 ? 2.096 14.438 -16.218 1.00 93.00 69 LYS A O 1
ATOM 506 N N . GLY A 1 70 ? 2.362 13.683 -14.104 1.00 90.88 70 GLY A N 1
ATOM 507 C CA . GLY A 1 70 ? 1.029 14.052 -13.610 1.00 90.88 70 GLY A CA 1
ATOM 508 C C . GLY A 1 70 ? 0.004 12.913 -13.624 1.00 90.88 70 GLY A C 1
ATOM 509 O O . GLY A 1 70 ? -1.165 13.175 -13.355 1.00 90.88 70 GLY A O 1
ATOM 510 N N . VAL A 1 71 ? 0.446 11.690 -13.934 1.00 87.81 71 VAL A N 1
ATOM 511 C CA . VAL A 1 71 ? -0.314 10.434 -13.844 1.00 87.81 71 VAL A CA 1
ATOM 512 C C . VAL A 1 71 ? 0.324 9.532 -12.798 1.00 87.81 71 VAL A C 1
ATOM 514 O O . VAL A 1 71 ? 1.576 9.509 -12.728 1.00 87.81 71 VAL A O 1
#

Secondary structure (DSSP, 8-state):
----EEEEESB-TTT-PBP-HHHHHHHHHHTT-EEEEE-TTTBTTB---HHHHT-SEEE--GGGGTPPTT-

Nearest PDB structures (foldseek):
  5wkp-assembly1_A  TM=9.339E-01  e=1.688E-06  Homo sapiens
  5wkp-assembly1_E  TM=9.309E-01  e=1.688E-06  Homo sapiens
  8rme-assembly1_A  TM=9.355E-01  e=1.933E-06  Homo sapiens
  6wci-assembly1_B  TM=9.440E-01  e=7.458E-05  Stenotrophomonas maltophilia K279a
  5v12-assembly2_H  TM=8.734E-01  e=7.439E-04  Neurospora crassa OR74A

Radius of gyration: 12.83 Å; Cα contacts (8 Å, |Δi|>4): 109; chains: 1; bounding box: 29×24×37 Å